Protein AF-A0A7C5C9Z6-F1 (afdb_monomer_lite)

Secondary structure (DSSP, 8-state):
----TTTHHHHHTTT-S----THHHHSPPPPP---------

Radius of gyration: 18.06 Å; chains: 1; bounding box: 26×17×54 Å

pLDDT: mean 93.01, std 6.75, range [66.62, 97.94]

Sequence (41 aa):
GGVTIHTVRRIATSGVDYISSGALTHSATSMDMSLKVMKDE

Structure (mmCIF, N/CA/C/O backbone):
data_AF-A0A7C5C9Z6-F1
#
_entry.id   AF-A0A7C5C9Z6-F1
#
loop_
_atom_site.group_PDB
_atom_site.id
_atom_site.type_symbol
_atom_site.label_atom_id
_atom_site.label_alt_id
_atom_site.label_comp_id
_atom_site.label_asym_id
_atom_site.label_entity_id
_atom_site.label_seq_id
_atom_site.pdbx_PDB_ins_code
_atom_site.Cartn_x
_atom_site.Cartn_y
_atom_site.Cartn_z
_atom_site.occupancy
_atom_site.B_iso_or_equiv
_atom_site.auth_seq_id
_atom_site.auth_comp_id
_atom_site.auth_asym_id
_atom_site.auth_atom_id
_atom_site.pdbx_PDB_model_num
ATOM 1 N N . GLY A 1 1 ? 2.725 -0.858 14.747 1.00 67.12 1 GLY A N 1
ATOM 2 C CA . GLY A 1 1 ? 3.551 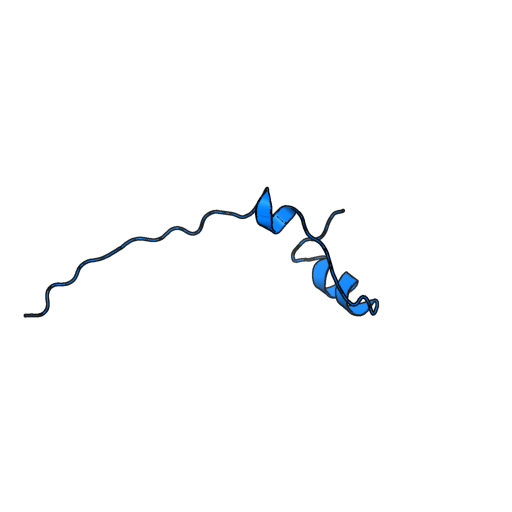-1.407 13.649 1.00 67.12 1 GLY A CA 1
ATOM 3 C C . GLY A 1 1 ? 3.345 -2.908 13.579 1.00 67.12 1 GLY A C 1
ATOM 4 O O . GLY A 1 1 ? 3.107 -3.492 14.626 1.00 67.12 1 GLY A O 1
ATOM 5 N N . GLY A 1 2 ? 3.363 -3.515 12.387 1.00 87.12 2 GLY A N 1
ATOM 6 C CA . GLY A 1 2 ? 3.052 -4.949 12.203 1.00 87.12 2 GLY A CA 1
ATOM 7 C C . GLY A 1 2 ? 1.909 -5.249 11.220 1.00 87.12 2 GLY A C 1
ATOM 8 O O . GLY A 1 2 ? 1.200 -6.246 11.367 1.00 87.12 2 GLY A O 1
ATOM 9 N N . VAL A 1 3 ? 1.689 -4.371 10.236 1.00 95.00 3 VAL A N 1
ATOM 10 C CA . VAL A 1 3 ? 0.726 -4.618 9.156 1.00 95.00 3 VAL A CA 1
ATOM 11 C C . VAL A 1 3 ? 1.343 -5.618 8.181 1.00 95.00 3 VAL A C 1
ATOM 13 O O . VAL A 1 3 ? 2.397 -5.364 7.606 1.00 95.00 3 VAL A O 1
ATOM 16 N N . THR A 1 4 ? 0.688 -6.760 8.013 1.00 94.06 4 THR A N 1
ATOM 17 C CA . THR A 1 4 ? 1.049 -7.824 7.073 1.00 94.06 4 THR A CA 1
ATOM 18 C C . THR A 1 4 ? -0.187 -8.221 6.277 1.00 94.06 4 THR A C 1
ATOM 20 O O . THR A 1 4 ? -1.309 -7.826 6.614 1.00 94.06 4 THR A O 1
ATOM 23 N N . ILE A 1 5 ? -0.013 -9.057 5.251 1.00 94.12 5 ILE A N 1
ATOM 24 C CA . ILE A 1 5 ? -1.136 -9.563 4.452 1.00 94.12 5 ILE A CA 1
ATOM 25 C C . ILE A 1 5 ? -2.189 -10.296 5.306 1.00 94.12 5 ILE A C 1
ATOM 27 O O . ILE A 1 5 ? -3.378 -10.256 5.001 1.00 94.12 5 ILE A O 1
ATOM 31 N N . HIS A 1 6 ? -1.777 -10.892 6.431 1.00 95.94 6 HIS A N 1
ATOM 32 C CA . HIS A 1 6 ? -2.663 -11.608 7.353 1.00 95.94 6 HIS A CA 1
ATOM 33 C C . HIS A 1 6 ? -3.363 -10.696 8.371 1.00 95.94 6 HIS A C 1
ATOM 35 O O . HIS A 1 6 ? -4.360 -11.095 8.973 1.00 95.94 6 HIS A O 1
ATOM 41 N N . THR A 1 7 ? -2.851 -9.485 8.611 1.00 95.75 7 THR A N 1
ATOM 42 C CA . THR A 1 7 ? -3.395 -8.573 9.631 1.00 95.75 7 THR A CA 1
ATOM 43 C C . THR A 1 7 ? -4.171 -7.404 9.035 1.00 95.75 7 THR A C 1
ATOM 45 O O . THR A 1 7 ? -5.113 -6.932 9.673 1.00 95.75 7 THR A O 1
ATOM 48 N N . VAL A 1 8 ? -3.853 -6.985 7.804 1.00 96.44 8 VAL A N 1
ATOM 49 C CA . VAL A 1 8 ? -4.409 -5.774 7.174 1.00 96.44 8 VAL A CA 1
ATOM 50 C C . VAL A 1 8 ? -5.938 -5.769 7.117 1.00 96.44 8 VAL A C 1
ATOM 52 O O . VAL A 1 8 ? -6.553 -4.764 7.457 1.00 96.44 8 VAL A O 1
ATOM 55 N N . ARG A 1 9 ? -6.573 -6.904 6.792 1.00 97.06 9 ARG A N 1
ATOM 56 C CA . ARG A 1 9 ? -8.041 -7.003 6.723 1.00 97.06 9 ARG A CA 1
ATOM 57 C C . ARG A 1 9 ? -8.702 -6.768 8.079 1.00 97.06 9 ARG A C 1
ATOM 59 O O . ARG A 1 9 ? -9.659 -6.011 8.157 1.00 97.06 9 ARG A O 1
ATOM 66 N N . ARG A 1 10 ? -8.183 -7.396 9.138 1.00 97.19 10 ARG A N 1
ATOM 67 C CA . ARG A 1 10 ? -8.712 -7.236 10.501 1.00 97.19 10 A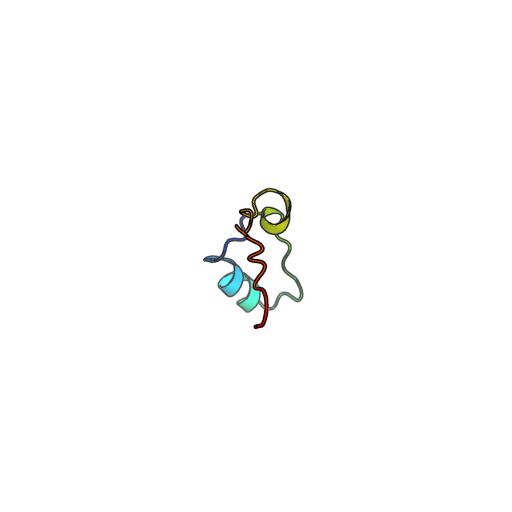RG A CA 1
ATOM 68 C C . ARG A 1 10 ? -8.602 -5.786 10.975 1.00 97.19 10 ARG A C 1
ATOM 70 O O . ARG A 1 10 ? -9.493 -5.297 11.659 1.00 97.19 10 ARG A O 1
ATOM 77 N N . ILE A 1 11 ? -7.515 -5.110 10.605 1.00 96.06 11 ILE A N 1
ATOM 78 C CA . ILE A 1 11 ? -7.310 -3.695 10.927 1.00 96.06 11 ILE A CA 1
ATOM 79 C C . ILE A 1 11 ? -8.305 -2.834 10.138 1.00 96.06 11 ILE A C 1
ATOM 81 O O . ILE A 1 11 ? -8.962 -1.990 10.725 1.00 96.06 11 ILE A O 1
ATOM 85 N N . ALA A 1 12 ? -8.503 -3.093 8.844 1.00 96.81 12 ALA A N 1
ATOM 86 C CA . ALA A 1 12 ? -9.468 -2.343 8.035 1.00 96.81 12 ALA A CA 1
ATOM 87 C C . ALA A 1 12 ? -10.907 -2.457 8.570 1.00 96.81 12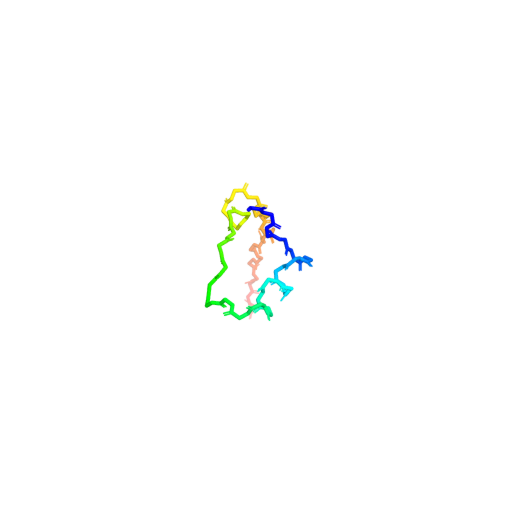 ALA A C 1
ATOM 89 O O . ALA A 1 12 ? -11.656 -1.484 8.560 1.00 96.81 12 ALA A O 1
ATOM 90 N N . THR A 1 13 ? -11.293 -3.623 9.098 1.00 97.94 13 THR A N 1
ATOM 91 C CA . THR A 1 13 ? -12.637 -3.829 9.662 1.00 97.94 13 THR A CA 1
ATOM 92 C C . THR A 1 13 ? -12.893 -3.089 10.975 1.00 97.94 13 THR A C 1
ATOM 94 O O . THR A 1 13 ? -14.038 -3.050 11.410 1.00 97.94 13 THR A O 1
ATOM 97 N N . SER A 1 14 ? -11.882 -2.493 11.619 1.00 96.88 14 SER A N 1
ATOM 98 C CA . SER A 1 14 ? -12.094 -1.716 12.849 1.00 96.88 14 SER A CA 1
ATOM 99 C C . SER A 1 14 ? -12.646 -0.307 12.601 1.00 96.88 14 SER A C 1
ATOM 101 O O . SER A 1 14 ? -12.786 0.450 13.556 1.00 96.88 14 SER A O 1
ATOM 103 N N . GLY A 1 15 ? -12.935 0.057 11.344 1.00 97.19 15 GLY A N 1
ATOM 104 C CA . GLY A 1 15 ? -13.522 1.352 10.984 1.00 97.19 15 GLY A CA 1
ATOM 105 C C . GLY A 1 15 ? -12.507 2.488 10.852 1.00 97.19 15 GLY A C 1
ATOM 106 O O . GLY A 1 15 ? -12.867 3.643 11.039 1.00 97.19 15 GLY A O 1
ATOM 107 N N . VAL A 1 16 ? -11.241 2.169 10.573 1.00 96.38 16 VAL A N 1
ATOM 108 C CA . VAL A 1 16 ? -10.204 3.178 10.314 1.00 96.38 16 VAL A CA 1
ATOM 109 C C . VAL A 1 16 ? -10.271 3.679 8.874 1.00 96.38 16 VAL A C 1
ATOM 111 O O . VAL A 1 16 ? -10.472 2.890 7.952 1.00 96.38 16 VAL A O 1
ATOM 114 N N . ASP A 1 17 ? -10.020 4.971 8.675 1.00 97.81 17 ASP A N 1
ATOM 115 C CA . ASP A 1 17 ? -9.988 5.575 7.338 1.00 97.81 17 ASP A CA 1
ATOM 116 C C . ASP A 1 17 ? -8.725 5.190 6.555 1.00 97.81 17 ASP A C 1
ATOM 118 O O . ASP A 1 17 ? -8.761 5.003 5.340 1.00 97.81 17 ASP A O 1
ATOM 122 N N . TYR A 1 18 ? -7.597 5.044 7.260 1.00 96.69 18 TYR A N 1
ATOM 123 C CA . TYR A 1 18 ? -6.297 4.760 6.657 1.00 96.69 18 TYR A CA 1
ATOM 124 C C . TYR A 1 18 ? -5.467 3.778 7.483 1.00 96.69 18 TYR A C 1
ATOM 126 O O . TYR A 1 18 ? -5.536 3.734 8.712 1.00 96.69 18 TYR A O 1
ATOM 134 N N . ILE A 1 19 ? -4.617 3.019 6.786 1.00 96.25 19 ILE A N 1
ATOM 135 C CA . ILE A 1 19 ? -3.647 2.093 7.375 1.00 96.25 19 ILE A CA 1
ATOM 136 C C . ILE A 1 19 ? -2.265 2.429 6.820 1.00 96.25 19 ILE A C 1
ATOM 138 O O . ILE A 1 19 ? -2.054 2.396 5.609 1.00 96.25 19 ILE A O 1
ATOM 142 N N . SER A 1 20 ? -1.303 2.706 7.700 1.00 95.81 20 SER A N 1
ATOM 143 C CA . SER A 1 20 ? 0.097 2.885 7.311 1.00 95.81 20 SER A CA 1
ATOM 144 C C . SER A 1 20 ? 0.868 1.562 7.379 1.00 95.81 20 SER A C 1
ATOM 146 O O . SER A 1 20 ? 0.702 0.766 8.306 1.00 95.81 20 SER A O 1
ATOM 148 N N . SER A 1 21 ? 1.736 1.312 6.393 1.00 95.00 21 SER A N 1
ATOM 149 C CA . SER A 1 21 ? 2.601 0.128 6.366 1.00 95.00 21 SER A CA 1
ATOM 150 C C . SER A 1 21 ? 3.969 0.446 5.769 1.00 95.00 21 SER A C 1
ATOM 152 O O . SER A 1 21 ? 4.108 0.622 4.562 1.00 95.00 21 SER A O 1
ATOM 154 N N . GLY A 1 22 ? 5.001 0.466 6.617 1.00 93.25 22 GLY A N 1
ATOM 155 C CA . GLY A 1 22 ? 6.390 0.638 6.171 1.00 93.25 22 GLY A CA 1
ATOM 156 C C . GLY A 1 22 ? 6.946 -0.563 5.394 1.00 93.25 22 GLY A C 1
ATOM 157 O O . GLY A 1 22 ? 7.940 -0.429 4.685 1.00 93.25 22 GLY A O 1
ATOM 158 N N . ALA A 1 23 ? 6.298 -1.732 5.473 1.00 92.94 23 ALA A N 1
ATOM 159 C CA . ALA A 1 23 ? 6.719 -2.921 4.731 1.00 92.94 23 ALA A CA 1
ATOM 160 C C . ALA A 1 23 ? 6.650 -2.714 3.207 1.00 92.94 23 ALA A C 1
ATOM 162 O O . ALA A 1 23 ? 7.391 -3.359 2.472 1.00 92.94 23 ALA A O 1
ATOM 163 N N . LEU A 1 24 ? 5.806 -1.783 2.745 1.00 92.94 24 LEU A N 1
ATOM 164 C CA . LEU A 1 24 ? 5.659 -1.445 1.329 1.00 92.94 24 LEU A CA 1
ATOM 165 C C . LEU A 1 24 ? 6.909 -0.775 0.738 1.00 92.94 24 LEU A C 1
ATOM 167 O O . LEU A 1 24 ? 7.109 -0.848 -0.468 1.00 92.94 24 LEU A O 1
ATOM 171 N N . THR A 1 25 ? 7.743 -0.134 1.562 1.00 93.50 25 THR A N 1
ATOM 172 C CA . THR A 1 25 ? 8.937 0.595 1.100 1.00 93.50 25 THR A CA 1
ATOM 173 C C . THR A 1 25 ? 10.240 -0.071 1.520 1.00 93.50 25 THR A C 1
ATOM 175 O O . THR A 1 25 ? 11.191 -0.084 0.749 1.00 93.50 25 THR A O 1
ATOM 178 N N . HIS A 1 26 ? 10.304 -0.644 2.723 1.00 92.50 26 HIS A N 1
ATOM 179 C CA . HIS A 1 26 ? 11.550 -1.200 3.267 1.00 92.50 26 HIS A CA 1
ATOM 180 C C . HIS A 1 26 ? 11.665 -2.723 3.136 1.00 92.50 26 HIS A C 1
ATOM 182 O O . HIS A 1 26 ? 12.704 -3.287 3.469 1.00 92.50 26 HIS A O 1
ATOM 188 N N . SER A 1 27 ? 10.602 -3.415 2.717 1.00 91.38 27 SER A N 1
ATOM 189 C CA . SER A 1 27 ? 10.561 -4.887 2.711 1.00 91.38 27 SER A CA 1
ATOM 190 C C . SER A 1 27 ? 9.778 -5.474 1.535 1.00 91.38 27 SER A C 1
ATOM 192 O O . SER A 1 27 ? 9.439 -6.656 1.556 1.00 91.38 27 SER A O 1
ATOM 194 N N . ALA A 1 28 ? 9.479 -4.668 0.513 1.00 93.25 28 ALA A N 1
ATOM 195 C CA . ALA A 1 28 ? 8.828 -5.150 -0.695 1.00 93.25 28 ALA A CA 1
ATOM 196 C C . ALA A 1 28 ? 9.804 -6.007 -1.513 1.00 93.25 28 ALA A C 1
ATOM 198 O O . ALA A 1 28 ? 10.928 -5.592 -1.796 1.00 93.25 28 ALA A O 1
ATOM 199 N N . THR A 1 29 ? 9.374 -7.208 -1.895 1.00 94.50 29 THR A N 1
ATOM 200 C CA . THR A 1 29 ? 10.150 -8.085 -2.776 1.00 94.50 29 THR A CA 1
ATOM 201 C C . THR A 1 29 ? 10.165 -7.514 -4.193 1.00 94.50 29 THR A C 1
ATOM 203 O O . THR A 1 29 ? 9.125 -7.107 -4.709 1.00 94.50 29 THR A O 1
ATOM 206 N N . SER A 1 30 ? 11.337 -7.491 -4.829 1.00 95.06 30 SER A N 1
ATOM 207 C CA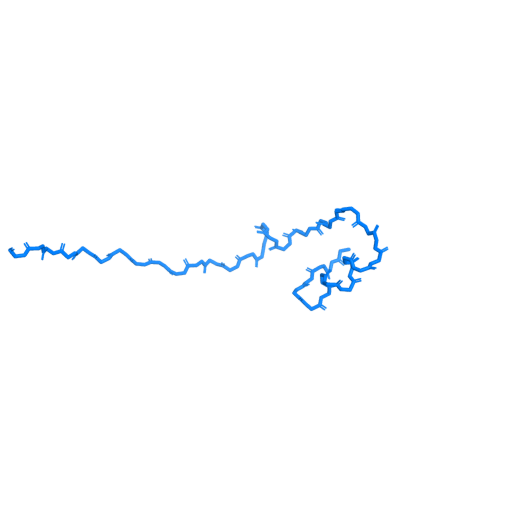 . SER A 1 30 ? 11.469 -7.073 -6.225 1.00 95.06 30 SER A CA 1
ATOM 208 C C . SER A 1 30 ? 10.709 -8.017 -7.154 1.00 95.06 30 SER A C 1
ATOM 210 O O . SER A 1 30 ? 10.754 -9.235 -6.989 1.00 95.06 30 SER A O 1
ATOM 212 N N . MET A 1 31 ? 10.025 -7.447 -8.144 1.00 95.31 31 MET A N 1
ATOM 213 C CA . MET A 1 31 ? 9.372 -8.221 -9.194 1.00 95.31 31 MET A CA 1
ATOM 214 C C . MET A 1 31 ? 10.394 -8.571 -10.274 1.00 95.31 31 MET A C 1
ATOM 216 O O . MET A 1 31 ? 11.053 -7.675 -10.802 1.00 95.31 31 MET A O 1
ATOM 220 N N . ASP A 1 32 ? 10.520 -9.857 -10.594 1.00 95.62 32 ASP A N 1
ATOM 221 C CA . ASP A 1 32 ? 11.360 -10.312 -11.699 1.00 95.62 32 ASP A CA 1
ATOM 222 C C . ASP A 1 32 ? 10.664 -10.025 -13.037 1.00 95.62 32 ASP A C 1
ATOM 224 O O . ASP A 1 32 ? 9.498 -10.372 -13.235 1.00 95.62 32 ASP A O 1
ATOM 228 N N . MET A 1 33 ? 11.361 -9.342 -13.940 1.00 95.94 33 MET A N 1
ATOM 229 C CA . MET A 1 33 ? 10.831 -8.908 -15.229 1.00 95.94 33 MET A CA 1
ATOM 230 C C . MET A 1 33 ? 11.885 -9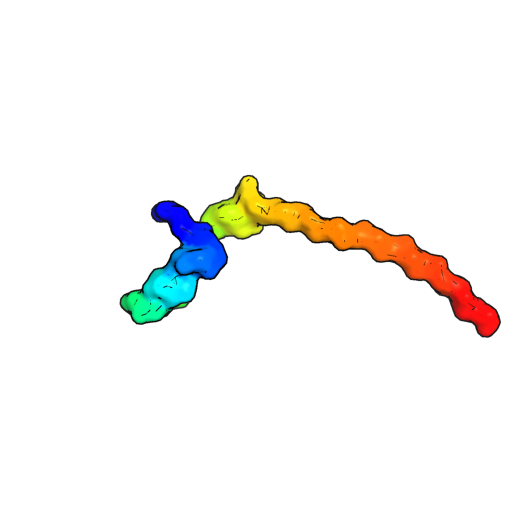.106 -16.311 1.00 95.94 33 MET A C 1
ATOM 232 O O . MET A 1 33 ? 13.029 -8.681 -16.159 1.00 95.94 33 MET A O 1
ATOM 236 N N . SER A 1 34 ? 11.478 -9.682 -17.445 1.00 95.00 34 SER A N 1
ATOM 237 C CA . SER A 1 34 ? 12.328 -9.815 -18.628 1.00 95.00 34 SER A CA 1
ATOM 238 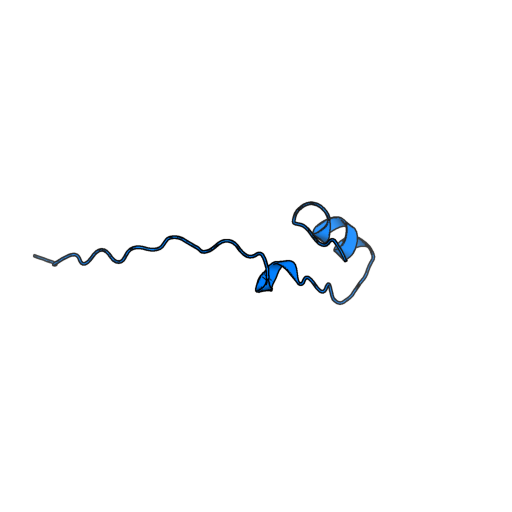C C . SER A 1 34 ? 11.650 -9.226 -19.861 1.00 95.00 34 SER A C 1
ATOM 240 O O . SER A 1 34 ? 10.441 -9.351 -20.057 1.00 95.00 34 SER A O 1
ATOM 242 N N . LEU A 1 35 ? 12.443 -8.559 -20.697 1.00 96.00 35 LEU A N 1
ATOM 243 C CA . LEU A 1 35 ? 12.004 -8.030 -21.981 1.00 96.00 35 LEU A CA 1
ATOM 244 C C . LEU A 1 35 ? 12.380 -9.030 -23.078 1.00 96.00 35 LEU A C 1
ATOM 246 O O . LEU A 1 35 ? 13.562 -9.235 -23.355 1.00 96.00 35 LEU A O 1
ATOM 250 N N . LYS A 1 36 ? 11.377 -9.635 -23.719 1.00 94.12 36 LYS A N 1
ATOM 251 C CA . LYS A 1 36 ? 11.572 -10.519 -24.873 1.00 94.12 36 LYS A CA 1
ATOM 252 C C . LYS A 1 36 ? 11.214 -9.775 -26.153 1.00 94.12 36 LYS A C 1
ATOM 254 O O . LYS A 1 36 ? 10.040 -9.557 -26.434 1.00 94.12 36 LYS A O 1
ATOM 259 N N . VAL A 1 37 ? 12.226 -9.397 -26.929 1.00 93.06 37 VAL A N 1
ATOM 260 C CA . VAL A 1 37 ? 12.013 -8.791 -28.247 1.00 93.06 37 VAL A CA 1
ATOM 261 C C . VAL A 1 37 ? 11.655 -9.892 -29.238 1.00 93.06 37 VAL A C 1
ATOM 263 O O . VAL A 1 37 ? 12.418 -10.839 -29.426 1.00 93.06 37 VAL A O 1
ATOM 266 N N . MET A 1 38 ? 10.484 -9.768 -29.854 1.00 92.44 38 MET A N 1
ATOM 267 C CA . MET A 1 38 ? 10.041 -10.615 -30.955 1.00 92.44 38 MET A CA 1
ATOM 268 C C . MET A 1 38 ? 10.098 -9.793 -32.240 1.00 92.44 38 MET A C 1
ATOM 270 O O . MET A 1 38 ? 9.754 -8.613 -32.233 1.00 92.44 38 MET A O 1
ATOM 274 N N . LYS A 1 39 ? 10.593 -10.399 -33.319 1.00 87.56 39 LYS A N 1
ATOM 275 C CA . LYS A 1 39 ? 10.530 -9.813 -34.655 1.00 87.56 39 LYS A CA 1
ATOM 276 C C . LYS A 1 39 ? 9.275 -10.363 -35.325 1.00 87.56 39 LYS A C 1
ATOM 278 O O . LYS A 1 39 ? 9.115 -11.581 -35.344 1.00 87.56 39 LYS A O 1
ATOM 283 N N . ASP A 1 40 ? 8.431 -9.483 -35.847 1.00 79.88 40 ASP A N 1
ATOM 284 C CA . ASP A 1 40 ? 7.344 -9.892 -36.734 1.00 79.88 40 ASP A CA 1
ATOM 285 C C . ASP A 1 40 ? 7.933 -10.221 -38.120 1.00 79.88 40 ASP A C 1
ATOM 287 O O . ASP A 1 40 ? 8.837 -9.517 -38.590 1.00 79.88 40 ASP A O 1
ATOM 291 N N . GLU A 1 41 ? 7.492 -11.336 -38.715 1.00 66.62 41 GLU A N 1
ATOM 292 C CA . GLU A 1 41 ? 7.892 -11.789 -40.061 1.00 66.62 41 GLU A CA 1
ATOM 293 C C . GLU A 1 41 ? 7.278 -10.935 -41.176 1.00 66.62 41 GLU A C 1
ATOM 295 O O . GLU A 1 41 ? 6.077 -10.590 -41.077 1.00 66.62 41 GLU A O 1
#

Foldseek 3Di:
DDDDPVCVVVVVVVPDPDDDDPCVPPPDDDDDDDDDDDDDD